Protein AF-A0AAW4WRE7-F1 (afdb_monomer_lite)

InterPro domains:
  IPR028090 JAB domain, prokaryotic [PF14464] (13-67)

Secondary structure (DSSP, 8-state):
-TT-----------BTT--SS---B-HHHHHHHHHHHHHTT----------SSS-SS--HHHHHH---

Sequence (68 aa):
DENGRLITKVYYLTNTDEAEDHFTMDPKEQLAARKDMRANGLKPLGNWHSQPSSPSRPSDEDIKLAYD

pLDDT: mean 87.93, std 9.42, range [56.19, 98.19]

Structure (mmCIF, N/CA/C/O backbone):
data_AF-A0AAW4WRE7-F1
#
_entry.id   AF-A0AAW4WRE7-F1
#
loop_
_atom_site.group_PDB
_atom_site.id
_atom_site.type_symbol
_atom_site.label_atom_id
_atom_site.label_alt_id
_atom_site.label_comp_id
_atom_site.label_asym_id
_atom_site.label_entity_id
_atom_site.label_seq_id
_atom_site.pdbx_PDB_ins_code
_atom_site.Cartn_x
_atom_site.Cartn_y
_atom_site.Cartn_z
_atom_site.occupancy
_atom_site.B_iso_or_equiv
_atom_site.auth_seq_id
_atom_site.auth_comp_id
_atom_site.auth_asym_id
_atom_site.auth_atom_id
_atom_site.pdbx_PDB_model_num
ATOM 1 N N . ASP A 1 1 ? 6.385 8.857 13.482 1.00 58.53 1 ASP A N 1
ATOM 2 C CA . ASP A 1 1 ? 7.373 9.903 13.147 1.00 58.53 1 ASP A CA 1
ATOM 3 C C . ASP A 1 1 ? 7.414 10.904 14.300 1.00 58.53 1 ASP A C 1
ATOM 5 O O . ASP A 1 1 ? 6.750 10.684 15.311 1.00 58.53 1 ASP A O 1
ATOM 9 N N . GLU A 1 2 ? 8.174 11.985 14.159 1.00 64.44 2 GLU A N 1
ATOM 10 C CA . GLU A 1 2 ? 8.299 13.072 15.147 1.00 64.44 2 GLU A CA 1
ATOM 11 C C . GLU A 1 2 ? 6.947 13.753 15.466 1.00 64.44 2 GLU A C 1
ATOM 13 O O . GLU A 1 2 ? 6.815 14.438 16.475 1.00 64.44 2 GLU A O 1
ATOM 18 N N . ASN A 1 3 ? 5.914 13.479 14.656 1.00 76.00 3 ASN A N 1
ATOM 19 C CA . ASN A 1 3 ? 4.532 13.937 14.808 1.00 76.00 3 ASN A CA 1
ATOM 20 C C . ASN A 1 3 ? 3.593 12.874 15.420 1.00 76.00 3 ASN A C 1
ATOM 22 O O . ASN A 1 3 ? 2.373 13.037 15.395 1.00 76.00 3 ASN A O 1
ATOM 26 N N . GLY A 1 4 ? 4.128 11.759 15.928 1.00 81.38 4 GLY A N 1
ATOM 27 C CA . GLY A 1 4 ? 3.342 10.703 16.574 1.00 81.38 4 GLY A CA 1
ATOM 28 C C . GLY A 1 4 ? 2.608 9.751 15.622 1.00 81.38 4 GLY A C 1
ATOM 29 O O . GLY A 1 4 ? 1.731 9.010 16.063 1.00 81.38 4 GLY A O 1
ATOM 30 N N . ARG A 1 5 ? 2.942 9.716 14.323 1.00 84.38 5 ARG A N 1
ATOM 31 C CA . ARG A 1 5 ? 2.371 8.718 13.398 1.00 84.38 5 ARG A CA 1
ATOM 32 C C . ARG A 1 5 ? 2.971 7.335 13.665 1.00 84.38 5 ARG A C 1
ATOM 34 O O . ARG A 1 5 ? 4.186 7.163 13.544 1.00 84.38 5 ARG A O 1
ATOM 41 N N . LEU A 1 6 ? 2.126 6.359 14.001 1.00 90.38 6 LEU A N 1
ATOM 42 C CA . LEU A 1 6 ? 2.506 4.969 14.268 1.00 90.38 6 LEU A CA 1
ATOM 43 C C . LEU A 1 6 ? 1.846 4.036 13.248 1.00 90.38 6 LEU A C 1
ATOM 45 O O . LEU A 1 6 ? 0.629 4.074 13.067 1.00 90.38 6 LEU A O 1
ATOM 49 N N . ILE A 1 7 ? 2.641 3.173 12.614 1.00 92.75 7 ILE A N 1
ATOM 50 C CA . ILE A 1 7 ? 2.126 2.103 11.755 1.00 92.75 7 ILE A CA 1
ATOM 51 C C . ILE A 1 7 ? 1.681 0.952 12.658 1.00 92.75 7 ILE A C 1
ATOM 53 O O . ILE A 1 7 ? 2.501 0.334 13.330 1.00 92.75 7 ILE A O 1
ATOM 57 N N . THR A 1 8 ? 0.382 0.669 12.678 1.00 94.62 8 THR A N 1
ATOM 58 C CA . THR A 1 8 ? -0.210 -0.412 13.486 1.00 94.62 8 THR A CA 1
ATOM 59 C C . THR A 1 8 ? -0.675 -1.603 12.650 1.00 94.62 8 THR A C 1
ATOM 61 O O . THR A 1 8 ? -0.937 -2.670 13.199 1.00 94.62 8 THR A O 1
ATOM 64 N N . LYS A 1 9 ? -0.781 -1.438 11.326 1.00 95.88 9 LYS A N 1
ATOM 65 C CA . LYS A 1 9 ? -1.187 -2.484 10.383 1.00 95.88 9 LYS A CA 1
ATOM 66 C C . LYS A 1 9 ? -0.579 -2.235 9.004 1.00 95.88 9 LYS A C 1
ATOM 68 O O . LYS A 1 9 ? -0.474 -1.090 8.569 1.00 95.88 9 LYS A O 1
ATOM 73 N N . VAL A 1 10 ? -0.215 -3.322 8.331 1.00 96.75 10 VAL A N 1
ATOM 74 C CA . VAL A 1 10 ? 0.382 -3.364 6.989 1.00 96.75 10 VAL A CA 1
ATOM 75 C C . VAL A 1 10 ? -0.536 -4.177 6.076 1.00 96.75 10 VAL A C 1
ATOM 77 O O . VAL A 1 10 ? -1.041 -5.221 6.487 1.00 96.75 10 VAL A O 1
ATOM 80 N N . TYR A 1 11 ? -0.762 -3.686 4.856 1.00 96.81 11 TYR A N 1
ATOM 81 C CA . TYR A 1 11 ? -1.500 -4.391 3.806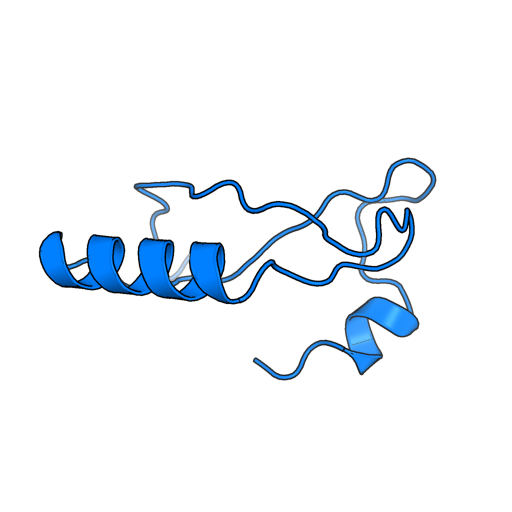 1.00 96.81 11 TYR A CA 1
ATOM 82 C C . TYR A 1 11 ? -0.543 -4.653 2.650 1.00 96.81 11 TYR A C 1
ATOM 84 O O . TYR A 1 11 ? 0.013 -3.707 2.098 1.00 96.81 11 TYR A O 1
ATOM 92 N N . TYR A 1 12 ? -0.352 -5.923 2.303 1.00 96.19 12 TYR A N 1
ATOM 93 C CA . TYR A 1 12 ? 0.381 -6.310 1.102 1.00 96.19 12 TYR A CA 1
ATOM 94 C C . TYR A 1 12 ? -0.595 -6.383 -0.062 1.00 96.19 12 TYR A C 1
ATOM 96 O O . TYR A 1 12 ? -1.637 -7.030 0.053 1.00 96.19 12 TYR A O 1
ATOM 104 N N . LEU A 1 13 ? -0.266 -5.676 -1.138 1.00 96.12 13 LEU A N 1
ATOM 105 C CA . LEU A 1 13 ? -1.021 -5.661 -2.382 1.00 96.12 13 LEU A CA 1
ATOM 106 C C . LEU A 1 13 ? -0.117 -6.175 -3.500 1.00 96.12 13 LEU A C 1
ATOM 108 O O . LEU A 1 13 ? 1.103 -6.006 -3.459 1.00 96.12 13 LEU A O 1
ATOM 112 N N . THR A 1 14 ? -0.735 -6.787 -4.495 1.00 95.88 14 THR A N 1
ATOM 113 C CA . THR A 1 14 ? -0.073 -7.334 -5.671 1.00 95.88 14 THR A CA 1
ATOM 114 C C . THR A 1 14 ? 0.382 -6.200 -6.587 1.00 95.88 14 THR A C 1
ATOM 116 O O . THR A 1 14 ? -0.414 -5.324 -6.941 1.00 95.88 14 THR A O 1
ATOM 119 N N . ASN A 1 15 ? 1.658 -6.232 -6.988 1.00 93.75 15 ASN A N 1
ATOM 120 C CA . ASN A 1 15 ? 2.154 -5.426 -8.100 1.00 93.75 15 ASN A CA 1
ATOM 121 C C . ASN A 1 15 ? 1.702 -6.075 -9.412 1.00 93.75 15 ASN A C 1
ATOM 123 O O . ASN A 1 15 ? 2.259 -7.089 -9.824 1.00 93.75 15 ASN A O 1
ATOM 127 N N . THR A 1 16 ? 0.676 -5.510 -10.040 1.00 93.81 16 THR A N 1
ATOM 128 C CA . THR A 1 16 ? 0.063 -6.096 -11.244 1.00 93.81 16 THR A CA 1
ATOM 129 C C . THR A 1 16 ? 0.914 -5.977 -12.504 1.00 93.81 16 THR A C 1
ATOM 131 O O . THR A 1 16 ? 0.699 -6.747 -13.436 1.00 93.81 16 THR A O 1
ATOM 134 N N . ASP A 1 17 ? 1.892 -5.070 -12.516 1.00 88.25 17 ASP A N 1
ATOM 135 C CA . ASP A 1 17 ? 2.787 -4.880 -13.661 1.00 88.25 17 ASP A CA 1
ATOM 136 C C . ASP A 1 17 ? 4.001 -5.817 -13.620 1.00 88.25 17 ASP A C 1
ATOM 138 O O . ASP A 1 17 ? 4.737 -5.899 -14.599 1.00 88.25 17 ASP A O 1
ATOM 142 N N . GLU A 1 18 ? 4.240 -6.496 -12.488 1.00 86.69 18 GLU A N 1
ATOM 143 C CA . GLU A 1 18 ? 5.448 -7.303 -12.223 1.00 86.69 18 GLU A CA 1
ATOM 144 C C . GLU A 1 18 ? 6.773 -6.564 -12.521 1.00 86.69 18 GLU A C 1
ATOM 146 O O . GLU A 1 18 ? 7.829 -7.181 -12.657 1.00 86.69 18 GLU A O 1
ATOM 151 N N . ALA A 1 19 ? 6.729 -5.231 -12.593 1.00 84.81 19 ALA A N 1
ATOM 152 C CA . ALA A 1 19 ? 7.877 -4.387 -12.870 1.00 84.81 19 ALA A CA 1
ATOM 153 C C . ALA A 1 19 ? 8.813 -4.289 -11.657 1.00 84.81 19 ALA A C 1
ATOM 155 O O . ALA A 1 19 ? 8.383 -4.341 -10.500 1.00 84.81 19 ALA A O 1
ATOM 156 N N . GLU A 1 20 ? 10.109 -4.140 -11.931 1.00 83.75 20 GLU A N 1
ATOM 157 C CA . GLU A 1 20 ? 11.154 -4.036 -10.905 1.00 83.75 20 GLU A CA 1
ATOM 158 C C . GLU A 1 20 ? 11.421 -2.584 -10.469 1.00 83.75 20 GLU A C 1
ATOM 160 O O . GLU A 1 20 ? 11.955 -2.354 -9.383 1.00 83.75 20 GLU A O 1
ATOM 165 N N . ASP A 1 21 ? 11.058 -1.607 -11.301 1.00 79.06 21 ASP A N 1
ATOM 166 C CA . ASP A 1 21 ? 11.368 -0.183 -11.141 1.00 79.06 21 ASP A CA 1
ATOM 167 C C . ASP A 1 21 ? 10.160 0.698 -10.789 1.00 79.06 21 ASP A C 1
ATOM 169 O O . ASP A 1 21 ? 10.362 1.778 -10.240 1.00 79.06 21 ASP A O 1
ATOM 173 N N . HIS A 1 22 ? 8.931 0.225 -11.014 1.00 83.06 22 HIS A N 1
ATOM 174 C CA . HIS A 1 22 ? 7.680 0.889 -10.632 1.00 83.06 22 HIS A CA 1
ATOM 175 C C . HIS A 1 22 ? 6.631 -0.124 -10.141 1.00 83.06 22 HIS A C 1
ATOM 177 O O . HIS A 1 22 ? 6.837 -1.340 -10.173 1.00 83.06 22 HIS A O 1
ATOM 183 N N . PHE A 1 23 ? 5.486 0.366 -9.655 1.00 88.88 23 PHE A N 1
ATOM 184 C CA . PHE A 1 23 ? 4.394 -0.494 -9.199 1.00 88.88 23 PHE A CA 1
ATOM 185 C C . PHE A 1 23 ? 3.015 0.019 -9.618 1.00 88.88 23 PHE A C 1
ATOM 187 O O . PHE A 1 23 ? 2.734 1.216 -9.556 1.00 88.88 23 PHE A O 1
ATOM 194 N N . THR A 1 24 ? 2.119 -0.925 -9.910 1.00 91.25 24 THR A N 1
ATOM 195 C CA . THR A 1 24 ? 0.676 -0.680 -10.016 1.00 91.25 24 THR A CA 1
ATOM 196 C C . THR A 1 24 ? -0.059 -1.602 -9.057 1.00 91.25 24 THR A C 1
ATOM 198 O O . THR A 1 24 ? 0.031 -2.827 -9.148 1.00 91.25 24 THR A O 1
ATOM 201 N N . MET A 1 25 ? -0.803 -1.008 -8.124 1.00 94.19 25 MET A N 1
ATOM 202 C CA . MET A 1 25 ? -1.630 -1.749 -7.169 1.00 94.19 25 MET A CA 1
ATOM 203 C C . MET A 1 25 ? -2.876 -2.323 -7.847 1.00 94.19 25 MET A C 1
ATOM 205 O O . MET A 1 25 ? -3.598 -1.583 -8.519 1.00 94.19 25 MET A O 1
ATOM 209 N N . ASP A 1 26 ? -3.209 -3.587 -7.565 1.00 95.38 26 ASP A N 1
ATOM 210 C CA . ASP A 1 26 ? -4.507 -4.148 -7.957 1.00 95.38 26 ASP A CA 1
ATOM 211 C C . ASP A 1 26 ? -5.664 -3.287 -7.381 1.00 95.38 26 ASP A C 1
ATOM 213 O O . ASP A 1 26 ? -5.787 -3.132 -6.154 1.00 95.38 26 ASP A O 1
ATOM 217 N N . PRO A 1 27 ? -6.558 -2.727 -8.225 1.00 95.38 27 PRO A N 1
ATOM 218 C CA . PRO A 1 27 ? -7.624 -1.840 -7.756 1.00 95.38 27 PRO A CA 1
ATOM 219 C C . PRO A 1 27 ? -8.622 -2.498 -6.789 1.00 95.38 27 PRO A C 1
ATOM 221 O O . PRO A 1 27 ? -9.210 -1.818 -5.937 1.00 95.38 27 PRO A O 1
ATOM 224 N N . LYS A 1 28 ? -8.847 -3.814 -6.902 1.00 97.00 28 LYS A N 1
ATOM 225 C CA . LYS A 1 28 ? -9.747 -4.564 -6.013 1.00 97.00 28 LYS A CA 1
ATOM 226 C C . LYS A 1 28 ? -9.116 -4.728 -4.640 1.00 97.00 28 LYS A C 1
ATOM 228 O O . LYS A 1 28 ? -9.802 -4.499 -3.641 1.00 97.00 28 LYS A O 1
ATOM 233 N N . GLU A 1 29 ? -7.831 -5.064 -4.580 1.00 97.62 29 GLU A N 1
ATOM 234 C CA . GLU A 1 29 ? -7.101 -5.180 -3.314 1.00 97.62 29 GLU A CA 1
ATOM 235 C C . GLU A 1 29 ? -6.963 -3.817 -2.626 1.00 97.62 29 GLU A C 1
ATOM 237 O O . GLU A 1 29 ? -7.205 -3.701 -1.422 1.00 97.62 29 GLU A O 1
ATOM 242 N N . GLN A 1 30 ? -6.724 -2.748 -3.392 1.00 96.50 30 GLN A N 1
ATOM 243 C CA . GLN A 1 30 ? -6.717 -1.380 -2.870 1.00 96.50 30 GLN A CA 1
ATOM 244 C C . GLN A 1 30 ? -8.077 -0.979 -2.278 1.00 96.50 30 GLN A C 1
ATOM 246 O O . GLN A 1 30 ? -8.158 -0.367 -1.206 1.00 96.50 30 GLN A O 1
ATOM 251 N N . LEU A 1 31 ? -9.183 -1.323 -2.946 1.00 97.00 31 LEU A N 1
ATOM 252 C CA . LEU A 1 31 ? -10.521 -1.081 -2.409 1.00 97.00 31 LEU A CA 1
ATOM 253 C C . LEU A 1 31 ? -10.788 -1.908 -1.144 1.00 97.00 31 LEU A C 1
ATOM 255 O O . LEU A 1 31 ? -11.372 -1.379 -0.195 1.00 97.00 31 LEU A O 1
ATOM 259 N N . ALA A 1 32 ? -10.367 -3.173 -1.116 1.00 97.81 32 ALA A N 1
ATOM 260 C CA . ALA A 1 32 ? -10.519 -4.048 0.042 1.00 97.81 32 ALA A CA 1
ATOM 261 C C . ALA A 1 32 ? -9.743 -3.515 1.258 1.00 97.81 32 ALA A C 1
ATOM 263 O O . ALA A 1 32 ? -10.333 -3.361 2.328 1.00 97.81 32 ALA A O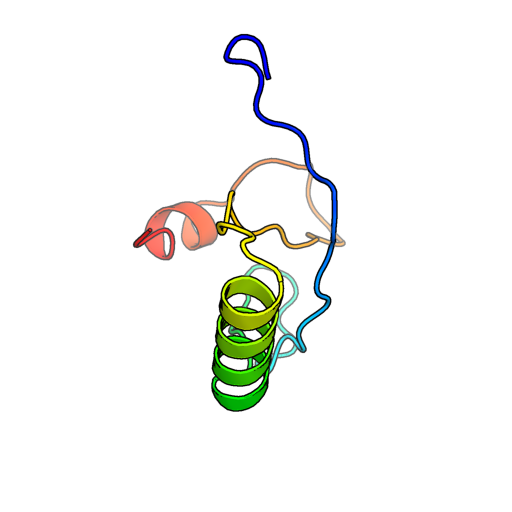 1
ATOM 264 N N . ALA A 1 33 ? -8.478 -3.122 1.075 1.00 97.44 33 ALA A N 1
ATOM 265 C CA . ALA A 1 33 ? -7.655 -2.525 2.124 1.00 97.44 33 ALA A CA 1
ATOM 266 C C . ALA A 1 33 ? -8.294 -1.244 2.683 1.00 97.44 33 ALA A C 1
ATOM 268 O O . ALA A 1 33 ? -8.428 -1.092 3.896 1.00 97.44 33 ALA A O 1
ATOM 269 N N . ARG A 1 34 ? -8.798 -0.349 1.819 1.00 96.19 34 ARG A N 1
ATOM 270 C CA . ARG A 1 34 ? -9.496 0.873 2.267 1.00 96.19 34 ARG A CA 1
ATOM 271 C C . ARG A 1 34 ? -10.780 0.581 3.043 1.00 96.19 34 ARG A C 1
ATOM 273 O O . ARG A 1 34 ? -11.096 1.308 3.985 1.00 96.19 34 ARG A O 1
ATOM 280 N N . LYS A 1 35 ? -11.543 -0.446 2.657 1.00 97.75 35 LYS A N 1
ATOM 281 C CA . LYS A 1 35 ? -12.753 -0.858 3.389 1.00 97.75 35 LYS A CA 1
ATOM 282 C C . LYS A 1 35 ? -12.405 -1.397 4.773 1.00 97.75 35 LYS A C 1
ATOM 284 O O . LYS A 1 35 ? -13.039 -0.990 5.743 1.00 97.75 35 LYS A O 1
ATOM 289 N N . ASP A 1 36 ? -11.387 -2.246 4.867 1.00 98.19 36 ASP A N 1
ATOM 290 C CA . ASP A 1 36 ? -10.922 -2.790 6.143 1.00 98.19 36 ASP A CA 1
ATOM 291 C C . ASP A 1 36 ? -10.365 -1.691 7.062 1.00 98.19 36 ASP A C 1
ATOM 293 O O . ASP A 1 36 ? -10.735 -1.629 8.234 1.00 98.19 36 ASP A O 1
ATOM 297 N N . MET A 1 37 ? -9.581 -0.747 6.527 1.00 97.44 37 MET A N 1
ATOM 298 C CA . MET A 1 37 ? -9.121 0.419 7.289 1.00 97.44 37 MET A CA 1
ATOM 299 C C . MET A 1 37 ? -10.298 1.181 7.906 1.00 97.44 37 MET A C 1
ATOM 301 O O . MET A 1 37 ? -10.288 1.455 9.103 1.00 97.44 37 MET A O 1
ATOM 305 N N . ARG A 1 38 ? -11.342 1.469 7.116 1.00 97.12 38 ARG A N 1
ATOM 306 C CA . ARG A 1 38 ? -12.546 2.164 7.603 1.00 97.12 38 ARG A CA 1
ATOM 307 C C . ARG A 1 38 ? -13.277 1.369 8.682 1.00 97.12 38 ARG A C 1
ATOM 309 O O . ARG A 1 38 ? -13.671 1.958 9.683 1.00 97.12 38 ARG A O 1
ATOM 316 N N . ALA A 1 39 ? -13.437 0.059 8.496 1.00 98.06 39 ALA A N 1
ATOM 317 C CA . ALA A 1 39 ? -14.098 -0.810 9.470 1.00 98.06 39 ALA A CA 1
ATOM 318 C C . ALA A 1 39 ? -13.352 -0.860 10.815 1.00 98.06 39 ALA A C 1
ATOM 320 O O . ALA A 1 39 ? -13.983 -0.974 11.861 1.00 98.06 39 ALA A O 1
ATOM 321 N N . ASN A 1 40 ? -12.025 -0.716 10.787 1.00 97.06 40 ASN A N 1
ATOM 322 C CA . ASN A 1 40 ? -11.164 -0.749 11.969 1.00 97.06 40 ASN A CA 1
ATOM 323 C C . ASN A 1 40 ? -10.777 0.649 12.499 1.00 97.06 40 ASN A C 1
ATOM 325 O O . ASN A 1 40 ? -9.928 0.753 13.381 1.00 97.06 40 ASN A O 1
ATOM 329 N N . GLY A 1 41 ? -11.350 1.734 11.961 1.00 96.25 41 GLY A N 1
ATOM 330 C CA . GLY A 1 41 ? -11.022 3.106 12.377 1.00 96.25 41 GLY A CA 1
ATOM 331 C C . GLY A 1 41 ? -9.588 3.553 12.049 1.00 96.25 41 GLY A C 1
ATOM 332 O O . GLY A 1 41 ? -9.087 4.510 12.638 1.00 96.25 41 GLY A O 1
ATOM 333 N N . LEU A 1 42 ? -8.918 2.871 11.118 1.00 95.38 42 LEU A N 1
ATOM 334 C CA . LEU A 1 42 ? -7.560 3.173 10.673 1.00 95.38 42 LEU A CA 1
ATOM 335 C C . LEU A 1 42 ? -7.567 4.231 9.562 1.00 95.38 42 LEU A C 1
ATOM 337 O O . LEU A 1 42 ? -8.521 4.353 8.789 1.00 95.38 42 LEU A O 1
ATOM 341 N N . LYS A 1 43 ? -6.462 4.970 9.449 1.00 92.31 43 LYS A N 1
ATOM 342 C CA . LYS A 1 43 ? -6.212 5.926 8.364 1.00 92.31 43 LYS A CA 1
ATOM 343 C C . LYS A 1 43 ? -4.989 5.483 7.558 1.00 92.31 43 LYS A C 1
ATOM 345 O O . LYS A 1 43 ? -4.027 5.016 8.172 1.00 92.31 43 LYS A O 1
ATOM 350 N N . PRO A 1 44 ? -4.997 5.628 6.222 1.00 93.12 44 PRO A N 1
ATOM 351 C CA . PRO A 1 44 ? -3.800 5.391 5.429 1.00 93.12 44 PRO A CA 1
ATOM 352 C C . PRO A 1 44 ? -2.723 6.410 5.822 1.00 93.12 44 PRO A C 1
ATOM 354 O O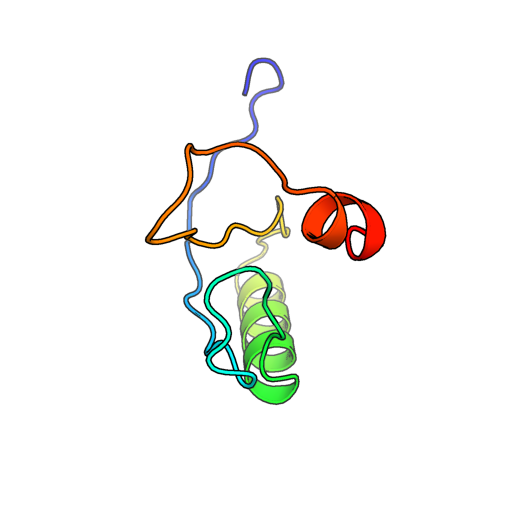 . PRO A 1 44 ? -3.015 7.597 5.967 1.00 93.12 44 PRO A O 1
ATOM 357 N N . LEU A 1 45 ? -1.494 5.932 6.029 1.00 92.81 45 LEU A N 1
ATOM 358 C CA . LEU A 1 45 ? -0.330 6.784 6.303 1.00 92.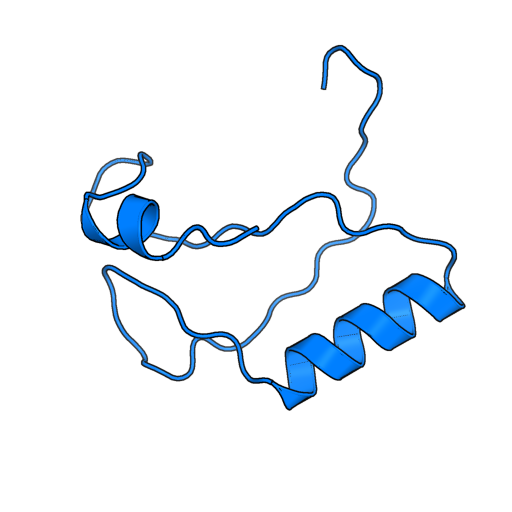81 45 LEU A CA 1
ATOM 359 C C . LEU A 1 45 ? 0.577 6.962 5.080 1.00 92.81 45 LEU A C 1
ATOM 361 O O . LEU A 1 45 ? 1.337 7.922 5.037 1.00 92.81 45 LEU A O 1
ATOM 365 N N . GLY A 1 46 ? 0.496 6.048 4.115 1.00 91.38 46 GLY A N 1
ATOM 366 C CA . GLY A 1 46 ? 1.290 6.047 2.893 1.00 91.38 46 GLY A CA 1
ATOM 367 C C . GLY A 1 46 ? 1.337 4.652 2.276 1.00 91.38 46 GLY A C 1
ATOM 368 O O . GLY A 1 46 ? 0.695 3.720 2.771 1.00 91.38 46 GLY A O 1
ATOM 369 N N . ASN A 1 47 ? 2.119 4.525 1.212 1.00 91.88 47 ASN A N 1
ATOM 370 C CA . ASN A 1 47 ? 2.464 3.268 0.556 1.00 91.88 47 ASN A CA 1
ATOM 371 C C . ASN A 1 47 ? 3.999 3.102 0.531 1.00 91.88 47 ASN A C 1
ATOM 373 O O . ASN A 1 47 ? 4.736 4.042 0.828 1.00 91.88 47 ASN A O 1
ATOM 377 N N . TRP A 1 48 ? 4.474 1.891 0.247 1.00 90.31 48 TRP A N 1
ATOM 378 C CA . TRP A 1 48 ? 5.885 1.591 -0.001 1.00 90.31 48 TRP A CA 1
ATOM 379 C C . TRP A 1 48 ? 5.970 0.463 -1.029 1.00 90.31 48 TRP A C 1
ATOM 381 O O . TRP A 1 48 ? 5.056 -0.358 -1.130 1.00 90.31 48 TRP A O 1
ATOM 391 N N . HIS A 1 49 ? 7.086 0.388 -1.744 1.00 89.50 49 HIS A N 1
ATOM 392 C CA . HIS A 1 49 ? 7.428 -0.742 -2.602 1.00 89.50 49 HIS A CA 1
ATOM 393 C C . HIS A 1 49 ? 8.924 -1.048 -2.475 1.00 89.50 49 HIS A C 1
ATOM 395 O O . HIS A 1 49 ? 9.697 -0.262 -1.922 1.00 89.50 49 HIS A O 1
ATOM 401 N N . SER A 1 50 ? 9.325 -2.227 -2.933 1.00 87.19 50 SER A N 1
ATOM 402 C CA . SER A 1 50 ? 10.727 -2.620 -3.036 1.00 87.19 50 SER A CA 1
ATOM 403 C C . SER A 1 50 ? 11.272 -2.279 -4.417 1.00 87.19 50 SER A C 1
ATOM 405 O O . SER A 1 50 ? 10.564 -2.450 -5.405 1.00 87.19 50 SER A O 1
ATOM 407 N N . GLN A 1 51 ? 12.548 -1.912 -4.478 1.00 82.44 51 GLN A N 1
ATOM 408 C CA . GLN A 1 51 ? 13.335 -1.948 -5.705 1.00 82.44 51 GLN A CA 1
ATOM 409 C C . GLN A 1 51 ? 14.428 -3.012 -5.531 1.00 82.44 51 GLN A C 1
ATOM 411 O O . GLN A 1 51 ? 15.246 -2.884 -4.616 1.00 82.44 51 GLN A O 1
ATOM 416 N N . PRO A 1 52 ? 14.441 -4.091 -6.331 1.00 83.06 52 PRO A N 1
ATOM 417 C CA . PRO A 1 52 ? 15.332 -5.228 -6.108 1.00 83.06 52 PRO A CA 1
ATOM 418 C C . PRO A 1 52 ? 16.787 -4.947 -6.510 1.00 83.06 52 PRO A C 1
ATOM 420 O O . PRO A 1 52 ? 17.696 -5.612 -6.014 1.00 83.06 52 PRO A O 1
ATOM 423 N N . SER A 1 53 ? 17.023 -3.974 -7.393 1.00 81.56 53 SER A N 1
ATOM 424 C CA . SER A 1 53 ? 18.334 -3.758 -8.026 1.00 81.56 53 SER A CA 1
ATOM 425 C C . SER A 1 53 ? 18.925 -2.361 -7.821 1.00 81.56 53 SER A C 1
ATOM 427 O O . SER A 1 53 ? 20.010 -2.080 -8.332 1.00 81.56 53 SER A O 1
ATOM 429 N N . SER A 1 54 ? 18.269 -1.489 -7.053 1.00 76.38 54 SER A N 1
ATOM 430 C CA . SER A 1 54 ? 18.727 -0.121 -6.781 1.00 76.38 54 SER A CA 1
ATOM 431 C C . SER A 1 54 ? 18.712 0.214 -5.284 1.00 76.38 54 SER A C 1
ATOM 433 O O . SER A 1 54 ? 18.059 -0.464 -4.489 1.00 76.38 54 SER A O 1
ATOM 435 N N . PRO A 1 55 ? 19.461 1.251 -4.856 1.00 82.69 55 PRO A N 1
ATOM 436 C CA . PRO A 1 55 ? 19.394 1.742 -3.484 1.00 82.69 55 PRO A CA 1
ATOM 437 C C . PRO A 1 55 ? 17.977 2.186 -3.118 1.00 82.69 55 PRO A C 1
ATOM 439 O O . PRO A 1 55 ? 17.246 2.662 -3.978 1.00 82.69 55 PRO A O 1
ATOM 442 N N . SER A 1 56 ? 17.642 2.136 -1.827 1.00 78.56 56 SER A N 1
ATOM 443 C CA . SER A 1 56 ? 16.355 2.580 -1.274 1.00 78.56 56 SER A CA 1
ATOM 444 C C . SER A 1 56 ? 16.156 4.102 -1.361 1.00 78.56 56 SER A C 1
ATOM 446 O O . SER A 1 56 ? 16.204 4.808 -0.354 1.00 78.56 56 SER A O 1
ATOM 448 N N . ARG A 1 57 ? 15.960 4.619 -2.575 1.00 79.81 57 ARG A N 1
ATOM 449 C CA . ARG A 1 57 ? 15.602 6.009 -2.874 1.00 79.81 57 ARG A CA 1
ATOM 450 C C . ARG A 1 57 ? 14.663 6.047 -4.088 1.00 79.81 57 ARG A C 1
ATOM 452 O O . ARG A 1 57 ? 14.860 5.232 -4.984 1.00 79.81 57 ARG A O 1
ATOM 459 N N . PRO A 1 58 ? 13.702 6.988 -4.153 1.00 78.12 58 PRO A N 1
ATOM 460 C CA . PRO A 1 58 ? 12.817 7.114 -5.312 1.00 78.12 58 PRO A CA 1
ATOM 461 C C . PRO A 1 58 ? 13.609 7.289 -6.615 1.00 78.12 58 PRO A C 1
ATOM 463 O O . PRO A 1 58 ? 14.558 8.081 -6.656 1.00 78.12 58 PRO A O 1
ATOM 466 N N . SER A 1 59 ? 13.229 6.550 -7.657 1.00 78.06 59 SER A N 1
ATOM 467 C CA . SER A 1 59 ? 13.694 6.762 -9.030 1.00 78.06 59 SER A CA 1
ATOM 468 C C . SER A 1 59 ? 12.973 7.955 -9.674 1.00 78.06 59 SER A C 1
ATOM 470 O O . SER A 1 59 ? 11.994 8.475 -9.132 1.00 78.06 59 SER A O 1
ATOM 472 N N . ASP A 1 60 ? 13.433 8.391 -10.849 1.00 83.12 60 ASP A 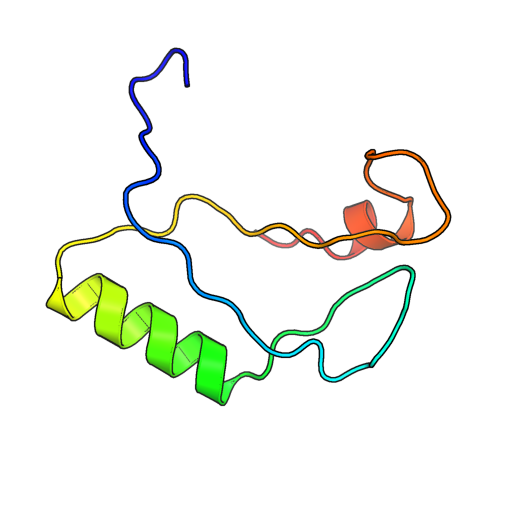N 1
ATOM 473 C CA . ASP A 1 60 ? 12.753 9.450 -11.610 1.00 83.12 60 ASP A CA 1
ATOM 474 C C . ASP A 1 60 ? 11.320 9.042 -12.008 1.00 83.12 60 ASP A C 1
ATOM 476 O O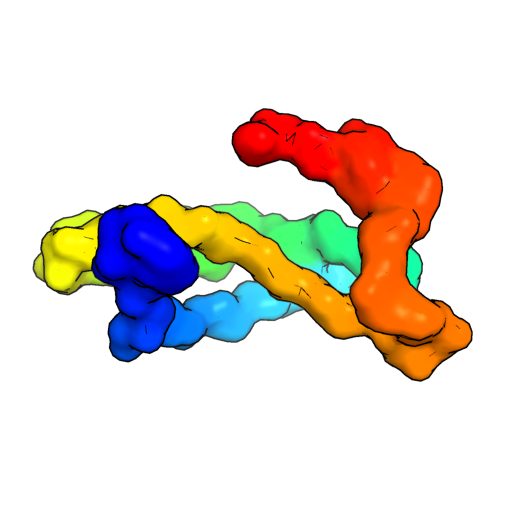 . ASP A 1 60 ? 10.425 9.888 -12.079 1.00 83.12 60 ASP A O 1
ATOM 480 N N . GLU A 1 61 ? 11.082 7.745 -12.234 1.00 78.75 61 GLU A N 1
ATOM 481 C CA . GLU A 1 61 ? 9.758 7.202 -12.542 1.00 78.75 61 GLU A CA 1
ATOM 482 C C . GLU A 1 61 ? 8.851 7.169 -11.306 1.00 78.75 61 GLU A C 1
ATOM 484 O O . GLU A 1 61 ? 7.706 7.619 -11.386 1.00 78.75 61 GLU A O 1
ATOM 489 N N . ASP A 1 62 ? 9.374 6.774 -10.141 1.00 78.56 62 ASP A N 1
ATOM 490 C CA . ASP A 1 62 ? 8.615 6.805 -8.880 1.00 78.56 62 ASP A CA 1
ATOM 491 C C . ASP A 1 62 ? 8.163 8.226 -8.530 1.00 78.56 62 ASP A C 1
ATOM 493 O O . ASP A 1 62 ? 7.019 8.448 -8.135 1.00 78.56 62 ASP A O 1
ATOM 497 N N . ILE A 1 63 ? 9.047 9.215 -8.713 1.00 81.00 63 ILE A N 1
ATOM 498 C CA . ILE A 1 63 ? 8.726 10.632 -8.486 1.00 81.00 63 ILE A CA 1
ATOM 499 C C . ILE A 1 63 ? 7.607 11.088 -9.425 1.00 81.00 63 ILE A C 1
ATOM 501 O O . ILE A 1 63 ? 6.718 11.832 -9.015 1.00 81.00 63 ILE A O 1
ATOM 505 N N . LYS A 1 64 ? 7.636 10.647 -10.686 1.00 83.12 64 LYS A N 1
ATOM 506 C CA . LYS A 1 64 ? 6.619 11.000 -11.682 1.00 83.12 64 LYS A CA 1
ATOM 507 C C . LYS A 1 64 ? 5.249 10.400 -11.353 1.00 83.12 64 LYS A C 1
ATOM 509 O O . LYS A 1 64 ? 4.239 11.024 -11.673 1.00 83.12 64 LYS A O 1
ATOM 514 N N . LEU A 1 65 ? 5.217 9.210 -10.755 1.00 79.81 65 LEU A N 1
ATOM 515 C CA . LEU A 1 65 ? 3.993 8.465 -10.439 1.00 79.81 65 LEU A CA 1
ATOM 516 C C . LEU A 1 65 ? 3.449 8.733 -9.023 1.00 79.81 65 LEU A C 1
ATOM 518 O O . LEU A 1 65 ? 2.360 8.266 -8.683 1.00 79.81 65 LEU A O 1
ATOM 522 N N . ALA A 1 66 ? 4.158 9.514 -8.207 1.00 80.00 66 ALA A N 1
ATOM 523 C CA . ALA A 1 66 ? 3.705 9.957 -6.892 1.00 80.00 66 ALA A CA 1
ATOM 524 C C . ALA A 1 66 ? 2.599 11.031 -7.003 1.00 80.00 66 ALA A C 1
ATOM 526 O O . ALA A 1 66 ? 2.868 12.231 -6.975 1.00 80.00 66 ALA A O 1
ATOM 527 N N . TYR A 1 67 ? 1.342 10.596 -7.130 1.00 74.31 67 TYR A N 1
ATOM 528 C CA . TYR A 1 67 ? 0.155 11.469 -7.213 1.00 74.31 67 TYR A CA 1
ATOM 529 C C . TYR A 1 67 ? -0.621 11.629 -5.889 1.00 74.31 67 TYR A C 1
ATOM 531 O O . TYR A 1 67 ? -1.725 12.178 -5.904 1.00 74.31 67 TYR A O 1
ATOM 539 N N . ASP A 1 68 ? -0.076 11.124 -4.778 1.00 56.19 68 ASP A N 1
ATOM 540 C CA . ASP A 1 68 ? -0.698 11.126 -3.438 1.00 56.19 68 ASP A CA 1
ATOM 541 C C . ASP A 1 68 ? -0.412 12.416 -2.642 1.00 56.19 68 ASP A C 1
ATOM 543 O O . ASP A 1 68 ? 0.733 12.925 -2.705 1.00 56.19 68 ASP A O 1
#

Radius of gyration: 13.55 Å; chains: 1; bounding box: 34×21×30 Å

Foldseek 3Di:
DVVPDDDPDDQDFDFPVPDLQDGDGDPVSVVVVVVVCVVVVHDDPDDDDDRPPDPPDHDPVNVVPPPD

Organism: NCBI:txid39491